Protein AF-A0A1A8DRT4-F1 (afdb_monomer_lite)

Radius of gyration: 13.92 Å; chains: 1; bounding box: 29×28×38 Å

pLDDT: mean 77.19, std 14.92, range [45.5, 93.94]

Structure (mmCIF, N/CA/C/O backbone):
data_AF-A0A1A8DRT4-F1
#
_entry.id   AF-A0A1A8DRT4-F1
#
loop_
_atom_site.group_PDB
_atom_site.id
_atom_site.type_symbol
_atom_site.label_atom_id
_atom_site.label_alt_id
_atom_site.label_comp_id
_atom_site.label_asym_id
_atom_site.label_entity_id
_atom_site.label_seq_id
_atom_site.pdbx_PDB_ins_code
_atom_site.Cartn_x
_atom_site.Cartn_y
_atom_site.Cartn_z
_atom_site.occupancy
_atom_site.B_iso_or_equiv
_atom_site.auth_seq_id
_atom_site.auth_comp_id
_atom_site.auth_asym_id
_atom_site.auth_atom_id
_atom_site.pdbx_PDB_model_num
ATOM 1 N N . ARG A 1 1 ? 13.004 5.271 3.370 1.00 48.25 1 ARG A N 1
ATOM 2 C CA . ARG A 1 1 ? 13.929 5.655 2.271 1.00 48.25 1 ARG A CA 1
ATOM 3 C C . ARG A 1 1 ? 13.720 4.671 1.124 1.00 48.25 1 ARG A C 1
ATOM 5 O O . ARG A 1 1 ? 13.666 3.482 1.403 1.00 48.25 1 ARG A O 1
ATOM 12 N N . GLY A 1 2 ? 13.567 5.138 -0.117 1.00 55.31 2 GLY A N 1
ATOM 13 C CA . GLY A 1 2 ? 13.396 4.279 -1.299 1.00 55.31 2 GLY A CA 1
ATOM 14 C C . GLY A 1 2 ? 14.637 4.270 -2.193 1.00 55.31 2 GLY A C 1
ATOM 15 O O . GLY A 1 2 ? 15.371 5.258 -2.224 1.00 55.31 2 GLY A O 1
ATOM 16 N N . TYR A 1 3 ? 14.863 3.165 -2.902 1.00 53.47 3 TYR A N 1
ATOM 17 C CA . TYR A 1 3 ? 15.898 3.035 -3.930 1.00 53.47 3 TYR A CA 1
ATOM 18 C C . TYR A 1 3 ? 15.226 2.601 -5.234 1.00 53.47 3 TYR A C 1
ATOM 20 O O . TYR A 1 3 ? 14.585 1.551 -5.296 1.00 53.47 3 TYR A O 1
ATOM 28 N N . PHE A 1 4 ? 15.376 3.421 -6.271 1.00 57.97 4 PHE A N 1
ATOM 29 C CA . PHE A 1 4 ? 14.905 3.129 -7.620 1.00 57.97 4 PHE A CA 1
ATOM 30 C C . PHE A 1 4 ? 16.115 2.811 -8.489 1.00 57.97 4 PHE A C 1
ATOM 32 O O . PHE A 1 4 ? 17.090 3.567 -8.490 1.00 57.97 4 PHE A O 1
ATOM 39 N N . LYS A 1 5 ? 16.072 1.696 -9.222 1.00 54.56 5 LYS A N 1
ATOM 40 C CA . LYS A 1 5 ? 17.075 1.427 -10.251 1.00 54.56 5 LYS A CA 1
ATOM 41 C C . LYS A 1 5 ? 16.767 2.346 -11.442 1.00 54.56 5 LYS A C 1
ATOM 43 O O . LYS A 1 5 ? 15.621 2.367 -11.891 1.00 54.56 5 LYS A O 1
ATOM 48 N N . PRO A 1 6 ? 17.739 3.121 -11.958 1.00 48.72 6 PRO A N 1
ATOM 49 C CA . PRO A 1 6 ? 17.535 3.914 -13.165 1.00 48.72 6 PRO A CA 1
ATOM 50 C C . PRO A 1 6 ? 17.112 3.000 -14.319 1.00 48.72 6 PRO A C 1
ATOM 52 O O . PRO A 1 6 ? 17.712 1.944 -14.51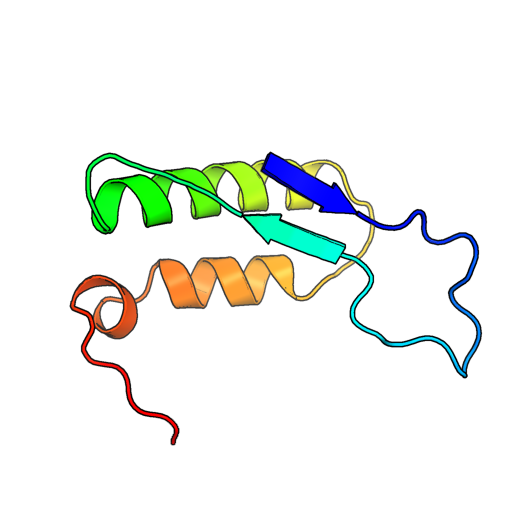0 1.00 48.72 6 PRO A O 1
ATOM 55 N N . ALA A 1 7 ? 16.120 3.419 -15.107 1.00 53.88 7 ALA A N 1
ATOM 56 C CA . ALA A 1 7 ? 15.517 2.660 -16.212 1.00 53.88 7 ALA A CA 1
ATOM 57 C C . ALA A 1 7 ? 16.480 2.276 -17.364 1.00 53.88 7 ALA A C 1
ATOM 59 O O . ALA A 1 7 ? 16.051 1.717 -18.369 1.00 53.88 7 ALA A O 1
ATOM 60 N N . GLY A 1 8 ? 17.786 2.532 -17.234 1.00 45.50 8 GLY A N 1
ATOM 61 C CA . GLY A 1 8 ? 18.819 2.268 -18.243 1.00 45.50 8 GLY A CA 1
ATOM 62 C C . GLY A 1 8 ? 19.140 0.789 -18.498 1.00 45.50 8 GLY A C 1
ATOM 63 O O . GLY A 1 8 ? 20.124 0.499 -19.167 1.00 45.50 8 GLY A O 1
ATOM 64 N N . GLY A 1 9 ? 18.340 -0.139 -17.967 1.00 47.84 9 GLY A N 1
ATOM 65 C CA . GLY A 1 9 ? 18.488 -1.584 -18.152 1.00 47.84 9 GLY A CA 1
ATOM 66 C C . GLY A 1 9 ? 17.160 -2.309 -18.369 1.00 47.84 9 GLY A C 1
ATOM 67 O O . GLY A 1 9 ? 17.087 -3.500 -18.091 1.00 47.84 9 GLY A O 1
ATOM 68 N N . LEU A 1 10 ? 16.112 -1.607 -18.821 1.00 53.84 10 LEU A N 1
ATOM 69 C CA . LEU A 1 10 ? 14.809 -2.189 -19.160 1.00 53.84 10 LEU A CA 1
ATOM 70 C C . LEU A 1 10 ? 14.910 -2.965 -20.495 1.00 53.84 10 LEU A C 1
ATOM 72 O O . LEU A 1 10 ? 14.367 -2.560 -21.517 1.00 53.84 10 LEU A O 1
ATOM 76 N N . HIS A 1 11 ? 15.701 -4.039 -20.522 1.00 59.12 11 HIS A N 1
ATOM 77 C CA . HIS A 1 11 ? 15.685 -5.010 -21.620 1.00 59.12 11 HIS A CA 1
ATOM 78 C C . HIS A 1 11 ? 14.516 -5.982 -21.398 1.00 59.12 11 HIS A C 1
ATOM 80 O O . HIS A 1 11 ? 14.082 -6.157 -20.265 1.00 59.12 11 HIS A O 1
ATOM 86 N N . GLU A 1 12 ? 14.036 -6.678 -22.430 1.00 60.31 12 GLU A N 1
ATOM 87 C CA . GLU A 1 12 ? 12.936 -7.662 -22.313 1.00 60.31 12 GLU A CA 1
ATOM 88 C C . GLU A 1 12 ? 13.195 -8.811 -21.308 1.00 60.31 12 GLU A C 1
ATOM 90 O O . GLU A 1 12 ? 12.276 -9.537 -20.946 1.00 60.31 12 GLU A O 1
ATOM 95 N N . PHE A 1 13 ? 14.441 -8.963 -20.843 1.00 67.69 13 PHE A N 1
ATOM 96 C CA . PHE A 1 13 ? 14.867 -9.952 -19.847 1.00 67.69 13 PHE A CA 1
ATOM 97 C C . PHE A 1 13 ? 15.045 -9.361 -18.439 1.00 67.69 13 PHE A C 1
ATOM 99 O O . PHE A 1 13 ? 15.464 -10.070 -17.524 1.00 67.69 13 PHE A O 1
ATOM 106 N N . ALA A 1 14 ? 14.800 -8.060 -18.264 1.00 64.75 14 ALA A N 1
ATOM 107 C CA . ALA A 1 14 ? 14.876 -7.394 -16.974 1.00 64.75 14 ALA A CA 1
ATOM 108 C C . ALA A 1 14 ? 13.569 -7.575 -16.197 1.00 64.75 14 ALA A C 1
ATOM 110 O O . ALA A 1 14 ? 12.479 -7.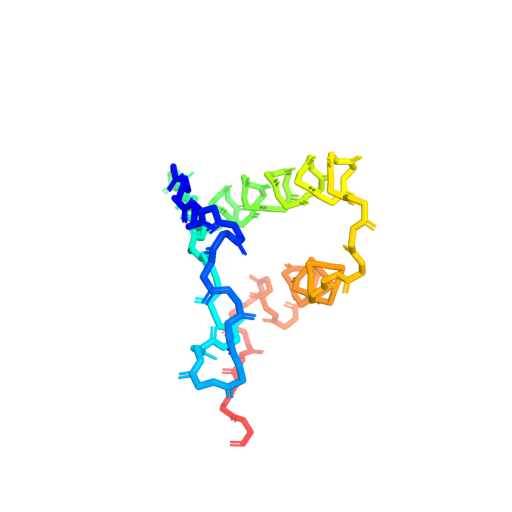553 -16.767 1.00 64.75 14 ALA A O 1
ATOM 111 N N . ASP A 1 15 ? 13.687 -7.730 -14.879 1.00 67.06 15 ASP A N 1
ATOM 112 C CA . ASP A 1 15 ? 12.527 -7.800 -13.998 1.00 67.06 15 ASP A CA 1
ATOM 113 C C . ASP A 1 15 ? 11.707 -6.502 -14.096 1.00 67.06 15 ASP A C 1
ATOM 115 O O . ASP A 1 15 ? 12.250 -5.393 -14.067 1.00 67.06 15 ASP A O 1
ATOM 119 N N . SER A 1 16 ? 10.384 -6.645 -14.186 1.00 69.81 16 SER A N 1
ATOM 120 C CA . SER A 1 16 ? 9.443 -5.524 -14.140 1.00 69.81 16 SER A CA 1
ATOM 121 C C . SER A 1 16 ? 9.494 -4.743 -12.815 1.00 69.81 16 SER A C 1
ATOM 123 O O . SER A 1 16 ? 9.022 -3.608 -12.759 1.00 69.81 16 SER A O 1
ATOM 125 N N . GLN A 1 17 ? 10.087 -5.302 -11.753 1.00 72.06 17 GLN A N 1
ATOM 126 C CA . GLN A 1 17 ? 10.350 -4.616 -10.491 1.00 72.06 17 GLN A CA 1
ATOM 127 C C . GLN A 1 17 ? 11.619 -3.749 -10.574 1.00 72.06 17 GLN A C 1
ATOM 129 O O . GLN A 1 17 ? 12.730 -4.158 -10.239 1.00 72.06 17 GLN A O 1
ATOM 134 N N . PHE A 1 18 ? 11.442 -2.487 -10.964 1.00 68.44 18 PHE A N 1
ATOM 135 C CA . PHE A 1 18 ? 12.532 -1.514 -11.117 1.00 68.44 18 PHE A CA 1
ATOM 136 C C . PHE A 1 18 ? 12.859 -0.714 -9.837 1.00 68.44 18 PHE A C 1
ATOM 138 O O . PHE A 1 18 ? 13.768 0.119 -9.839 1.00 68.44 18 PHE A O 1
ATOM 145 N N . GLY A 1 19 ? 12.168 -0.947 -8.716 1.00 71.31 19 GLY A N 1
ATOM 146 C CA . GLY A 1 19 ? 12.474 -0.263 -7.457 1.00 71.31 19 GLY A CA 1
ATOM 147 C C . GLY A 1 19 ? 11.685 -0.754 -6.248 1.00 71.31 19 GLY A C 1
ATOM 148 O O . GLY A 1 19 ? 10.618 -1.349 -6.381 1.00 71.31 19 GLY A O 1
ATOM 149 N N . HIS A 1 20 ? 12.215 -0.451 -5.061 1.00 80.19 20 HIS A N 1
ATOM 150 C CA . HIS A 1 20 ? 11.540 -0.673 -3.783 1.00 80.19 20 HIS A CA 1
ATOM 151 C C . HIS A 1 20 ? 11.410 0.648 -3.018 1.00 80.19 20 HIS A C 1
ATOM 153 O O . HIS A 1 20 ? 12.368 1.420 -2.898 1.00 80.19 20 HIS A O 1
ATOM 159 N N . CYS A 1 21 ? 10.226 0.887 -2.455 1.00 81.81 21 CYS A N 1
ATOM 160 C CA . CYS A 1 21 ? 9.966 2.004 -1.558 1.00 81.81 21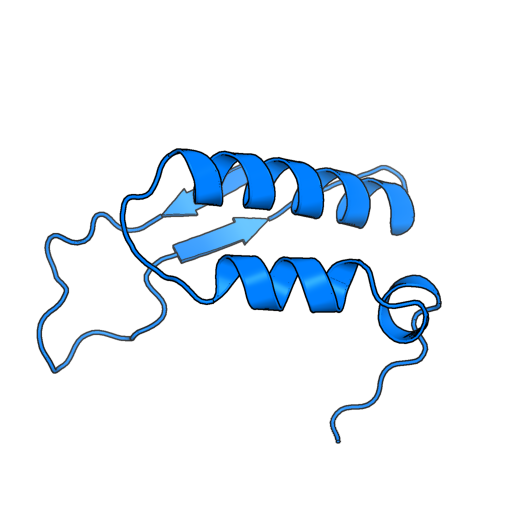 CYS A CA 1
ATOM 161 C C . CYS A 1 21 ? 9.713 1.463 -0.150 1.00 81.81 21 CYS A C 1
ATOM 163 O O . CYS A 1 21 ? 8.918 0.543 0.023 1.00 81.81 21 CYS A O 1
ATOM 165 N N . PHE A 1 22 ? 10.386 2.040 0.845 1.00 86.69 22 PHE A N 1
ATOM 166 C CA . PHE A 1 22 ? 10.211 1.697 2.254 1.00 86.69 22 PHE A CA 1
ATOM 167 C C . PHE A 1 22 ? 9.879 2.961 3.049 1.00 86.69 22 PHE A C 1
ATOM 169 O O . PHE A 1 22 ? 10.597 3.969 2.948 1.00 86.69 22 PHE A O 1
ATOM 176 N N . SER A 1 23 ? 8.832 2.892 3.866 1.00 90.25 23 SER A N 1
ATOM 177 C CA . SER A 1 23 ? 8.452 3.910 4.846 1.00 90.25 23 SER A CA 1
ATOM 178 C C . SER A 1 23 ? 8.637 3.369 6.266 1.00 90.25 23 SER A C 1
ATOM 180 O O . SER A 1 23 ? 8.806 2.170 6.479 1.00 90.25 23 SER A O 1
ATOM 182 N N . TRP A 1 24 ? 8.649 4.276 7.234 1.00 92.88 24 TRP A N 1
ATOM 183 C CA . TRP A 1 24 ? 8.698 3.965 8.657 1.00 92.88 24 TRP A CA 1
ATOM 184 C C . TRP A 1 24 ? 7.824 4.980 9.399 1.00 92.88 24 TRP A C 1
ATOM 186 O O . TRP A 1 24 ? 7.629 6.088 8.896 1.00 92.88 24 TRP A O 1
ATOM 196 N N . GLY A 1 25 ? 7.306 4.595 10.558 1.00 92.62 25 GLY A N 1
ATOM 197 C CA . GLY A 1 25 ? 6.570 5.433 11.502 1.00 92.62 25 GLY A CA 1
ATOM 198 C C . GLY A 1 25 ? 6.580 4.761 12.876 1.00 92.62 25 GLY A C 1
ATOM 199 O O . GLY A 1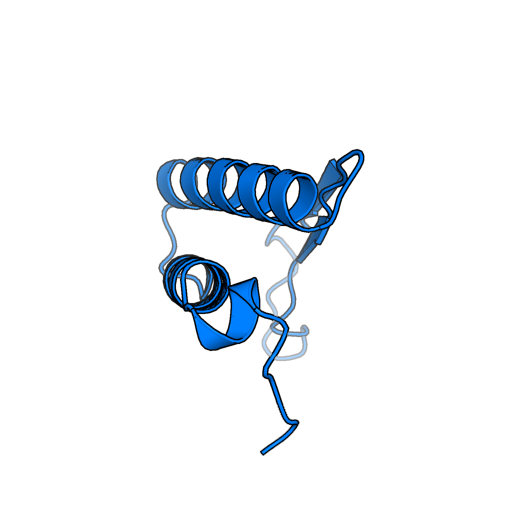 25 ? 6.937 3.583 12.977 1.00 92.62 25 GLY A O 1
ATOM 200 N N . GLU A 1 26 ? 6.197 5.486 13.924 1.00 93.69 26 GLU A N 1
ATOM 201 C CA . GLU A 1 26 ? 6.129 4.962 15.295 1.00 93.69 26 GLU A CA 1
ATOM 202 C C . GLU A 1 26 ? 5.064 3.865 15.437 1.00 93.69 26 GLU A C 1
ATOM 204 O O . GLU A 1 26 ? 5.167 2.982 16.288 1.00 93.69 26 GLU A O 1
ATOM 209 N N . ASN A 1 27 ? 4.056 3.895 14.565 1.00 92.69 27 ASN A N 1
ATOM 210 C CA . ASN A 1 27 ? 3.014 2.886 14.439 1.00 92.69 27 ASN A CA 1
ATOM 211 C C . ASN A 1 27 ? 2.695 2.593 12.962 1.00 92.69 27 ASN A C 1
ATOM 213 O O . ASN A 1 27 ? 3.221 3.214 12.031 1.00 92.69 27 ASN A O 1
ATOM 217 N N . ARG A 1 28 ? 1.834 1.595 12.751 1.00 91.38 28 ARG A N 1
ATOM 218 C CA . ARG A 1 28 ? 1.454 1.098 11.427 1.00 91.38 28 ARG A CA 1
ATOM 219 C C . ARG A 1 28 ? 0.764 2.180 10.600 1.00 91.38 28 ARG A C 1
ATOM 221 O O . ARG A 1 28 ? 1.061 2.332 9.417 1.00 91.38 28 ARG A O 1
ATOM 228 N N . GLU A 1 29 ? -0.133 2.933 11.218 1.00 92.25 29 GLU A N 1
ATOM 229 C CA . GLU A 1 29 ? -0.906 3.996 10.587 1.00 92.25 29 GLU A CA 1
ATOM 230 C C . GLU A 1 29 ? 0.012 5.105 10.067 1.00 92.25 29 GLU A C 1
ATOM 232 O O . GLU A 1 29 ? -0.140 5.560 8.932 1.00 92.25 29 GLU A O 1
ATOM 237 N N . GLU A 1 30 ? 1.007 5.494 10.863 1.00 92.75 30 GLU A N 1
ATOM 238 C CA . GLU A 1 30 ? 2.000 6.492 10.486 1.00 92.75 30 GLU A CA 1
ATOM 239 C C . GLU A 1 30 ? 2.895 5.992 9.346 1.00 92.75 30 GLU A C 1
ATOM 241 O O . GLU A 1 30 ? 3.098 6.702 8.358 1.00 92.75 30 GLU A O 1
ATOM 246 N N . ALA A 1 31 ? 3.372 4.745 9.414 1.00 91.69 31 ALA A N 1
ATOM 247 C CA . ALA A 1 31 ? 4.167 4.154 8.340 1.00 91.69 31 ALA A CA 1
ATOM 248 C C . ALA A 1 31 ? 3.388 4.092 7.011 1.00 91.69 31 ALA A C 1
ATOM 250 O O . ALA A 1 31 ? 3.955 4.372 5.949 1.00 91.69 31 ALA A O 1
ATOM 251 N N . ILE A 1 32 ? 2.090 3.774 7.056 1.00 91.00 32 ILE A N 1
ATOM 252 C CA . ILE A 1 32 ? 1.208 3.760 5.880 1.00 91.00 32 ILE A CA 1
ATOM 253 C C . ILE A 1 32 ? 1.005 5.172 5.337 1.00 91.00 32 ILE A C 1
ATOM 255 O O . ILE A 1 32 ? 1.172 5.386 4.137 1.00 91.00 32 ILE A O 1
ATOM 259 N N . SER A 1 33 ? 0.715 6.143 6.206 1.00 91.31 33 SER A N 1
ATOM 260 C CA . SER A 1 33 ? 0.572 7.551 5.818 1.00 91.31 33 SER A CA 1
ATOM 261 C C . SER A 1 33 ? 1.831 8.062 5.105 1.00 91.31 33 SER A C 1
ATOM 263 O O . SER A 1 33 ? 1.758 8.595 3.994 1.00 91.31 33 SER A O 1
ATOM 265 N N . ASN A 1 34 ? 3.006 7.780 5.676 1.00 90.75 34 ASN A N 1
ATOM 266 C CA . ASN A 1 34 ? 4.299 8.141 5.097 1.00 90.75 34 ASN A CA 1
ATOM 267 C C . ASN A 1 34 ? 4.537 7.469 3.732 1.00 90.75 34 ASN A C 1
ATOM 269 O O . ASN A 1 34 ? 5.109 8.088 2.832 1.00 90.75 34 ASN A O 1
ATOM 273 N N . MET A 1 35 ? 4.079 6.224 3.543 1.00 90.31 35 MET A N 1
ATOM 274 C CA . MET A 1 35 ? 4.158 5.538 2.247 1.00 90.31 35 MET A CA 1
ATOM 275 C C . MET A 1 35 ? 3.259 6.196 1.196 1.00 90.31 35 MET A C 1
ATOM 277 O O . MET A 1 35 ? 3.703 6.431 0.073 1.00 90.31 35 MET A O 1
ATOM 281 N N . VAL A 1 36 ? 2.014 6.522 1.557 1.00 88.44 36 VAL A N 1
ATOM 282 C CA . VAL A 1 36 ? 1.042 7.146 0.646 1.00 88.44 36 VAL A CA 1
ATOM 283 C C . VAL A 1 36 ? 1.546 8.504 0.155 1.00 88.44 36 VAL A C 1
ATOM 285 O O . VAL A 1 36 ? 1.473 8.780 -1.043 1.00 88.44 36 VAL A O 1
ATOM 288 N N . VAL A 1 37 ? 2.105 9.334 1.042 1.00 88.44 37 VAL A N 1
ATOM 289 C CA . VAL A 1 37 ? 2.694 10.632 0.665 1.00 88.44 37 VAL A CA 1
ATOM 290 C C . VAL A 1 37 ? 3.857 10.441 -0.310 1.00 88.44 37 VAL A C 1
ATOM 292 O O . VAL A 1 37 ? 3.854 11.034 -1.389 1.00 88.44 37 VAL A O 1
ATOM 295 N N . ALA A 1 38 ? 4.805 9.556 0.011 1.00 85.38 38 ALA A N 1
ATOM 296 C CA . ALA A 1 38 ? 5.956 9.290 -0.851 1.00 85.38 38 ALA A CA 1
ATOM 297 C C . ALA A 1 38 ? 5.541 8.765 -2.238 1.00 85.38 38 ALA A C 1
ATOM 299 O O . ALA A 1 38 ? 6.097 9.177 -3.256 1.00 85.38 38 ALA A O 1
ATOM 300 N N . MET A 1 39 ? 4.542 7.879 -2.298 1.00 84.00 39 MET A N 1
ATOM 301 C CA . MET A 1 39 ? 4.003 7.353 -3.555 1.00 84.00 39 MET A CA 1
ATOM 302 C C . MET A 1 39 ? 3.298 8.432 -4.388 1.00 84.00 39 MET A C 1
ATOM 304 O O . MET A 1 39 ? 3.494 8.480 -5.602 1.00 84.00 39 MET A O 1
ATOM 308 N N . LYS A 1 40 ? 2.533 9.334 -3.758 1.00 83.12 40 LYS A N 1
ATOM 309 C CA . LYS A 1 40 ? 1.899 10.473 -4.446 1.00 83.12 40 LYS A CA 1
ATOM 310 C C . LYS A 1 40 ? 2.946 11.409 -5.054 1.00 83.12 40 LYS A C 1
ATOM 312 O O . LYS A 1 40 ? 2.820 11.790 -6.214 1.00 83.12 40 LYS A O 1
ATOM 317 N N . GLU A 1 41 ? 4.020 11.716 -4.327 1.00 81.25 41 GLU A N 1
ATOM 318 C CA . GLU A 1 41 ? 5.126 12.530 -4.852 1.00 81.25 41 GLU A CA 1
ATOM 319 C C . GLU A 1 41 ? 5.857 11.861 -6.027 1.00 81.25 41 GLU A C 1
ATOM 321 O O . GLU A 1 41 ? 6.201 12.531 -7.003 1.00 81.25 41 GLU A O 1
ATOM 326 N N . LEU A 1 42 ? 6.076 10.544 -5.958 1.00 75.00 42 LEU A N 1
ATOM 327 C CA . LEU A 1 42 ? 6.684 9.764 -7.042 1.00 75.00 42 LEU A CA 1
ATOM 328 C C . LEU A 1 42 ? 5.805 9.742 -8.297 1.00 75.00 42 LEU A C 1
ATOM 330 O O . LEU A 1 42 ? 6.322 9.907 -9.400 1.00 75.00 42 LEU A O 1
ATOM 334 N N . SER A 1 43 ? 4.488 9.595 -8.127 1.00 70.38 43 SER A N 1
ATOM 335 C CA . SER A 1 43 ? 3.519 9.602 -9.228 1.00 70.38 43 SER A CA 1
ATOM 336 C C . SER A 1 43 ? 3.456 10.945 -9.957 1.00 70.38 43 SER A C 1
ATOM 338 O O . SER A 1 43 ? 3.191 10.968 -11.152 1.00 70.38 43 SER A O 1
ATOM 340 N N . ILE A 1 44 ? 3.693 12.061 -9.259 1.00 68.62 44 ILE A N 1
ATOM 341 C CA . ILE A 1 44 ? 3.701 13.409 -9.856 1.00 68.62 44 ILE A CA 1
ATOM 342 C C . ILE A 1 44 ? 4.985 13.654 -10.666 1.00 68.62 44 ILE A C 1
ATOM 344 O O . ILE A 1 44 ? 4.976 14.416 -11.629 1.00 68.62 44 ILE A O 1
ATOM 348 N N . ARG A 1 45 ? 6.105 13.038 -10.267 1.00 70.69 45 ARG A N 1
ATOM 349 C CA . ARG A 1 45 ? 7.433 13.280 -10.861 1.00 70.69 45 ARG A CA 1
ATOM 350 C C . ARG A 1 45 ? 7.806 12.310 -11.987 1.00 70.69 45 ARG A C 1
ATOM 352 O O . ARG A 1 45 ? 8.786 12.566 -12.681 1.00 70.69 45 ARG A O 1
ATOM 359 N N . GLY A 1 46 ? 7.085 11.200 -12.145 1.00 62.56 46 GLY A N 1
ATOM 360 C CA . GLY A 1 46 ? 7.332 10.198 -13.183 1.00 62.56 46 GLY A CA 1
ATOM 361 C C . GLY A 1 46 ? 6.323 10.287 -14.326 1.00 62.56 46 GLY A C 1
ATOM 362 O O . GLY A 1 46 ? 5.130 10.139 -14.101 1.00 62.56 46 GLY A O 1
ATOM 363 N N . ASP A 1 47 ? 6.801 10.439 -15.561 1.00 55.44 47 ASP A N 1
ATOM 364 C CA . ASP A 1 47 ? 5.972 10.537 -16.780 1.00 55.44 47 ASP A CA 1
ATOM 365 C C . ASP A 1 47 ? 5.445 9.166 -17.281 1.00 55.44 47 ASP A C 1
ATOM 367 O O . ASP A 1 47 ? 5.030 9.002 -18.426 1.00 55.44 47 ASP A O 1
ATOM 371 N N . PHE A 1 48 ? 5.486 8.133 -16.429 1.00 57.28 48 PHE A N 1
ATOM 372 C CA . PHE A 1 48 ? 5.097 6.762 -16.765 1.00 57.28 48 PHE A CA 1
ATOM 373 C C . PHE A 1 48 ? 3.920 6.299 -15.904 1.00 57.28 48 PHE A C 1
ATOM 375 O O . PHE A 1 48 ? 3.977 6.336 -14.673 1.00 57.28 48 PHE A O 1
ATOM 382 N N . ARG A 1 49 ? 2.873 5.772 -16.555 1.00 56.62 49 ARG A N 1
ATOM 383 C CA . ARG A 1 49 ? 1.777 5.046 -15.895 1.00 56.62 49 ARG A CA 1
ATOM 384 C C . ARG A 1 49 ? 2.328 3.769 -15.258 1.00 56.62 49 ARG A C 1
ATOM 386 O O . ARG A 1 49 ? 2.499 2.755 -15.926 1.00 56.62 49 ARG A O 1
ATOM 393 N N . THR A 1 50 ? 2.641 3.841 -13.973 1.00 64.19 50 THR A N 1
ATOM 394 C CA . THR A 1 50 ? 3.121 2.716 -13.162 1.00 64.19 50 THR A CA 1
ATOM 395 C C . THR A 1 50 ? 1.998 2.198 -12.262 1.00 64.19 50 THR A C 1
ATOM 397 O O . THR A 1 50 ? 0.932 2.803 -12.160 1.00 64.19 50 THR A O 1
ATOM 400 N N . THR A 1 51 ? 2.222 1.086 -11.561 1.00 73.62 51 THR A N 1
ATOM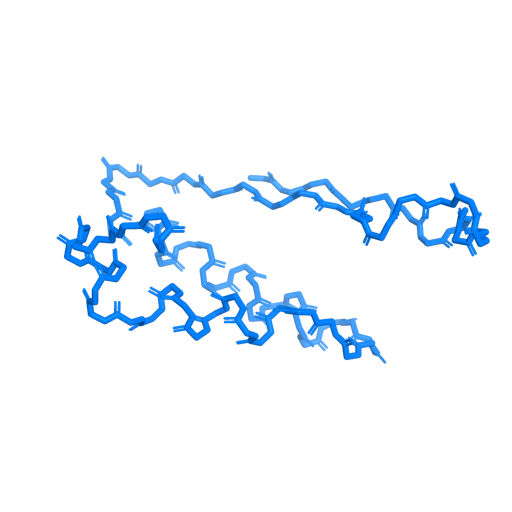 401 C CA . THR A 1 51 ? 1.274 0.521 -10.581 1.00 73.62 51 THR A CA 1
ATOM 402 C C . THR A 1 51 ? 1.093 1.387 -9.325 1.00 73.62 51 THR A C 1
ATOM 404 O O . THR A 1 51 ? 0.341 1.012 -8.428 1.00 73.62 51 THR A O 1
ATOM 407 N N . VAL A 1 52 ? 1.744 2.553 -9.244 1.00 75.56 52 VAL A N 1
ATOM 408 C CA . VAL A 1 52 ? 1.749 3.434 -8.067 1.00 75.56 52 VAL A CA 1
ATOM 409 C C . VAL A 1 52 ? 0.341 3.884 -7.673 1.00 75.56 52 VAL A C 1
ATOM 411 O O . VAL A 1 52 ? -0.002 3.800 -6.497 1.00 75.56 52 VAL A O 1
ATOM 414 N N . GLU A 1 53 ? -0.511 4.275 -8.626 1.00 78.56 53 GLU A N 1
ATOM 415 C CA . GLU A 1 53 ? -1.906 4.646 -8.324 1.00 78.56 53 GLU A CA 1
ATOM 416 C C . GLU A 1 53 ? -2.697 3.483 -7.71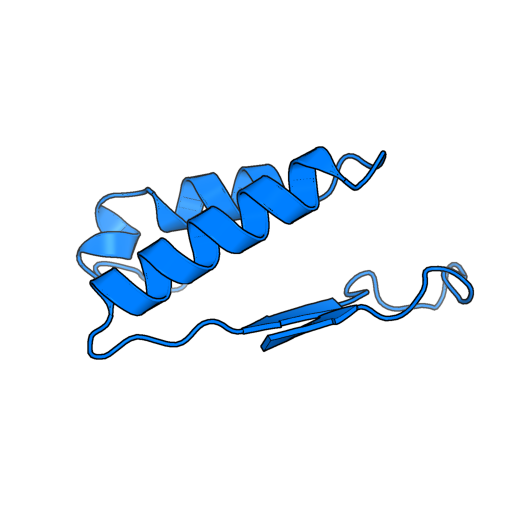0 1.00 78.56 53 GLU A C 1
ATOM 418 O O . GLU A 1 53 ? -3.496 3.675 -6.794 1.00 78.56 53 GLU A O 1
ATOM 423 N N . TYR A 1 54 ? -2.459 2.263 -8.193 1.00 84.25 54 TYR A N 1
ATOM 424 C CA . TYR A 1 54 ? -3.112 1.065 -7.676 1.00 84.25 54 TYR A CA 1
ATOM 425 C C . TYR A 1 54 ? -2.625 0.718 -6.262 1.00 84.25 54 TYR A C 1
ATOM 427 O O . TYR A 1 54 ? -3.435 0.414 -5.388 1.00 84.25 54 TYR A O 1
ATOM 435 N N . LEU A 1 55 ? -1.320 0.838 -6.006 1.00 84.88 55 LEU A N 1
ATOM 436 C CA . LEU A 1 55 ? -0.739 0.626 -4.678 1.00 84.88 55 LEU A CA 1
ATOM 437 C C . LEU A 1 55 ? -1.270 1.639 -3.656 1.00 84.88 55 LEU A C 1
ATOM 439 O O . LEU A 1 55 ? -1.622 1.244 -2.548 1.00 84.88 55 LEU A O 1
ATOM 443 N N . ILE A 1 56 ? -1.403 2.915 -4.036 1.00 86.69 56 ILE A N 1
ATOM 444 C CA . ILE A 1 56 ? -2.023 3.940 -3.181 1.00 86.69 56 ILE A CA 1
ATOM 445 C C . ILE A 1 56 ? -3.454 3.536 -2.820 1.00 86.69 56 ILE A C 1
ATOM 447 O O . ILE A 1 56 ? -3.811 3.569 -1.645 1.00 86.69 56 ILE A O 1
ATOM 451 N N . ARG A 1 57 ? -4.252 3.097 -3.802 1.00 87.50 57 ARG A N 1
ATOM 452 C CA . ARG A 1 57 ? -5.634 2.663 -3.548 1.00 87.50 57 ARG A CA 1
ATOM 453 C C . ARG A 1 57 ? -5.704 1.516 -2.546 1.00 87.50 57 ARG A C 1
ATOM 455 O O . ARG A 1 57 ? -6.544 1.578 -1.660 1.00 87.50 57 ARG A O 1
ATOM 462 N N . ILE A 1 58 ? -4.825 0.514 -2.647 1.00 90.56 58 ILE A N 1
ATOM 463 C CA . ILE A 1 58 ? -4.765 -0.588 -1.671 1.00 90.56 58 ILE A CA 1
ATOM 464 C C . ILE A 1 58 ? -4.457 -0.052 -0.270 1.00 90.56 58 ILE A C 1
ATOM 466 O O . ILE A 1 58 ? -5.172 -0.385 0.672 1.00 90.56 58 ILE A O 1
ATOM 470 N N . LEU A 1 59 ? -3.438 0.802 -0.128 1.00 89.12 59 LEU A N 1
ATOM 471 C CA . LEU A 1 59 ? -3.042 1.371 1.168 1.00 89.12 59 LEU A CA 1
ATOM 472 C C . LEU A 1 59 ? -4.154 2.213 1.818 1.00 89.12 59 LEU A C 1
ATOM 474 O O . LEU A 1 59 ? -4.212 2.313 3.044 1.00 89.12 59 LEU A O 1
ATOM 478 N N . GLU A 1 60 ? -5.028 2.809 1.007 1.00 89.12 60 GLU A N 1
ATOM 479 C CA . GLU A 1 60 ? -6.164 3.618 1.455 1.00 89.12 60 GLU A CA 1
ATOM 480 C C . GLU A 1 60 ? -7.427 2.786 1.777 1.00 89.12 60 GLU A C 1
ATOM 482 O O . GLU A 1 60 ? -8.362 3.329 2.367 1.00 89.12 60 GLU A O 1
ATOM 487 N N . THR A 1 61 ? -7.471 1.482 1.464 1.00 92.12 61 THR A N 1
ATOM 488 C CA . THR A 1 61 ? -8.622 0.617 1.801 1.00 92.12 61 THR A CA 1
ATOM 489 C C . THR A 1 61 ? -8.771 0.381 3.305 1.00 92.12 61 THR A C 1
ATOM 491 O O . THR A 1 61 ? -7.788 0.255 4.036 1.00 92.12 61 THR A O 1
ATOM 494 N N . GLU A 1 62 ? -10.013 0.255 3.783 1.00 91.00 62 GLU A N 1
ATOM 495 C CA . GLU A 1 62 ? -10.283 -0.064 5.192 1.00 91.00 62 GLU A CA 1
ATOM 496 C C . GLU A 1 62 ? -9.751 -1.440 5.596 1.00 91.00 62 GLU A C 1
ATOM 498 O O . GLU A 1 62 ? -9.193 -1.565 6.681 1.00 91.00 62 GLU A O 1
ATOM 503 N N . SER A 1 63 ? -9.845 -2.442 4.718 1.00 91.62 63 SER A N 1
ATOM 504 C CA . SER A 1 63 ? -9.295 -3.785 4.948 1.00 91.62 63 SER A CA 1
ATOM 505 C C . SER A 1 63 ? -7.793 -3.725 5.217 1.00 91.62 63 SER A C 1
ATOM 507 O O . SER A 1 63 ? -7.312 -4.191 6.251 1.00 91.62 63 SER A O 1
ATOM 509 N N . PHE A 1 64 ? -7.041 -3.031 4.358 1.00 91.12 64 PHE A N 1
ATOM 510 C CA . PHE A 1 64 ? -5.615 -2.845 4.581 1.00 91.12 64 PHE A CA 1
ATOM 511 C C . PHE A 1 64 ? -5.339 -2.026 5.843 1.00 91.12 64 PHE A C 1
ATOM 513 O O . PHE A 1 64 ? -4.439 -2.372 6.604 1.00 91.12 64 PHE A O 1
ATOM 520 N N . ARG A 1 65 ? -6.085 -0.954 6.123 1.00 88.75 65 ARG A N 1
ATOM 521 C CA . ARG A 1 65 ? -5.854 -0.116 7.315 1.00 88.75 65 ARG A CA 1
ATOM 522 C C . ARG A 1 65 ? -6.152 -0.847 8.625 1.00 88.75 65 ARG A C 1
ATOM 524 O O . ARG A 1 65 ? -5.356 -0.727 9.550 1.00 88.75 65 ARG A O 1
ATOM 531 N N . ASN A 1 66 ? -7.198 -1.664 8.655 1.00 92.12 66 ASN A N 1
ATOM 532 C CA . ASN A 1 66 ? -7.598 -2.467 9.812 1.00 92.12 66 ASN A CA 1
ATOM 533 C C . ASN A 1 66 ? -6.834 -3.792 9.921 1.00 92.12 66 ASN A C 1
ATOM 535 O O . ASN A 1 66 ? -7.087 -4.568 10.838 1.00 92.12 66 ASN A O 1
ATOM 539 N N . ASN A 1 67 ? -5.881 -4.033 9.013 1.00 89.44 67 ASN A N 1
ATOM 540 C CA . ASN A 1 67 ? -5.098 -5.264 8.954 1.00 89.44 67 ASN A CA 1
ATOM 541 C C . ASN A 1 67 ? -5.967 -6.525 8.761 1.00 89.44 67 ASN A C 1
ATOM 543 O O . ASN A 1 67 ? -5.595 -7.611 9.196 1.00 89.44 67 ASN A O 1
ATOM 547 N N . ASP A 1 68 ? -7.109 -6.355 8.099 1.00 93.94 68 ASP A N 1
ATOM 548 C CA . ASP A 1 68 ? -8.052 -7.399 7.709 1.00 93.94 68 ASP A CA 1
ATOM 549 C C . ASP A 1 68 ? -7.776 -7.774 6.249 1.00 93.94 68 ASP A C 1
ATOM 551 O O . ASP A 1 68 ? -8.435 -7.307 5.321 1.00 93.94 68 ASP A O 1
ATOM 555 N N . ILE A 1 69 ? -6.677 -8.499 6.044 1.00 92.31 69 ILE A N 1
ATOM 556 C CA . ILE A 1 69 ? -6.167 -8.887 4.728 1.00 92.31 69 ILE A CA 1
ATOM 557 C C . ILE A 1 69 ? -5.840 -10.377 4.712 1.00 92.31 69 ILE A C 1
ATOM 559 O O . ILE A 1 69 ? -5.268 -10.911 5.663 1.00 92.31 69 ILE A O 1
ATOM 563 N N . ASP A 1 70 ? -6.155 -11.025 3.600 1.00 91.38 70 ASP A N 1
ATOM 564 C CA . ASP A 1 70 ? -5.794 -12.405 3.300 1.00 91.38 70 ASP A CA 1
ATOM 565 C C . ASP A 1 70 ? -4.899 -12.466 2.047 1.00 91.38 70 ASP A C 1
ATOM 567 O O . ASP A 1 70 ? -4.521 -11.442 1.469 1.00 91.38 70 ASP A O 1
ATOM 571 N N . THR A 1 71 ? -4.478 -13.669 1.662 1.00 88.38 71 THR A N 1
ATOM 572 C CA . THR A 1 71 ? -3.636 -13.888 0.477 1.00 88.38 71 THR A CA 1
ATOM 573 C C . THR A 1 71 ? -4.428 -14.004 -0.826 1.00 88.38 71 THR A C 1
ATOM 575 O O . THR A 1 71 ? -3.812 -14.185 -1.880 1.00 88.38 71 THR A O 1
ATOM 578 N N . GLY A 1 72 ? -5.761 -13.920 -0.766 1.00 61.78 72 GLY A N 1
ATOM 579 C CA . GLY A 1 72 ? -6.656 -14.642 -1.669 1.00 61.78 72 GLY A CA 1
ATOM 580 C C . GLY A 1 72 ? -6.760 -16.121 -1.316 1.00 61.78 72 GLY A C 1
ATOM 581 O O . GLY A 1 72 ? -5.774 -16.678 -0.768 1.00 61.78 72 GLY A O 1
#

InterPro domains:
  IPR005482 Biotin carboxylase, C-terminal [PF02785] (11-71)
  IPR005482 Biotin carboxylase, C-terminal [SM00878] (1-70)
  IPR011054 Rudiment single hybrid motif [SSF51246] (9-72)
  IPR011764 Biotin carboxylation domain [PS50979] (1-72)
  IPR049076 Acetyl-CoA carboxylase [PTHR45728] (2-72)

Secondary structure (DSSP, 8-state):
--EE--STT--TTS-S--EE-----SSHHHHHHHHHHHHHHHHHH--S--THHHHHHHHHSHHHHTT-----

Sequence (72 aa):
RGYFKPAGGLHEFADSQFGHCFSWGENREEAISNMVVAMKELSIRGDFRTTVEYLIRILETESFRNNDIDTG

Foldseek 3Di:
DKDFAPCPPPDVPDDPCRIDDFFDDPDPLRRLVRLLVVLVVVVVVDPDDDCSVVVSVCSPDPCNVVVVDDPD

Organism: Nothobranchius kadleci (NCBI:txid1051664)